Protein 2BNI (pdb70)

B-factor: mean 18.46, std 5.49, range [10.04, 41.3]

Organism: Saccharomyces cerevisiae (strain ATCC 204508 / S288c) (NCBI:txid559292)

Foldseek 3Di:
DVVVVVVVVVVVVVVVVVVVVVVVVVVVD/DVVVVVVVVVVVVVVVVVVVVVVVVVVVVVVPD/DVVVVVVVVVVVVVVVVVVVVVVVVVVVVVVPD/DVVVVVVVVVVVVVVVVVVVVVVVVVVVVVD

GO terms:
  GO:0005634 nucleus (C, IDA)
  GO:0001228 DNA-binding transcription activator activity, RNA polymerase II-specific (F, IDA)
  GO:0003682 chromatin binding (F, IDA)
  GO:0003700 DNA-binding transcription factor activity (F, IDA)
  GO:0045899 positive regulation of RNA polymerase II transcription preinitiation complex assembly (P, IDA)
  GO:0043565 sequence-specific DNA binding (F, IDA)
  GO:0045899 positive regulation of RNA polymerase II transcription preinitiation complex assembly (P, IGI)
  GO:1903833 positive regulation of cellular response to amino acid starvation (P, IGI)
  GO:0060261 positive regulation of transcription initiation by RNA polymerase II (P, IGI)
  GO:0001228 DNA-binding transcription activator activity, RNA polymerase II-specific (F, IMP)
  GO:0003700 DNA-binding transcription factor activity (F, IMP)
  GO:0045899 positive regulation of RNA polymerase II transcription preinitiation complex assembly (P, IMP)
  GO:0045944 positive regulation of transcription by RNA polymerase II (P, IMP)
  GO:0010688 negative regulation of ribosomal protein gene transcription by RNA polymerase II (P, IMP)
  GO:0043565 sequence-specific DNA binding (F, HDA)
  GO:1903833 positive regulation of cellular response to amino acid starvation (P, IMP)
  GO:1990139 protein localization to nuclear periphery (P, IMP)
  GO:0031669 cellular response to nutrient levels (P, IMP)
  GO:0060261 positive regulation of transcription initiation by RNA polymerase II (P, IMP)
  GO:0000122 negative regulation of transcription by RNA polymerase II (P, IMP)

Solvent-accessible surface area: 7578 Å² total

Radius of gyration: 15.51 Å; Cα contacts (8 Å, |Δi|>4): 79; chains: 4; bounding box: 25×23×53 Å

Sequence (126 aa):
MKQIEDKLEEILSKGHHICNELARIKKLLRMKQIEDKLEEILSKGHHICNELARIKKLLGERRMKQIEDKLEEILSKGHHICNELARIKKLLGERMKQIEEDKLEEILSSKGHHICNELARIKKLLGE

Structure (mmCIF, N/CA/C/O backbone):
data_2BNI
#
_entry.id   2BNI
#
_cell.length_a   25.814
_cell.length_b   25.814
_cell.length_c   148.595
_cell.angle_alpha   90.00
_cell.angle_beta   90.00
_cell.angle_gamma   120.00
#
_symmetry.space_group_name_H-M   'P 31'
#
loop_
_entity.id
_entity.type
_entity.pdbx_description
1 polymer 'GENERAL CONTROL PROTEIN GCN4'
2 water water
#
loop_
_atom_site.group_PDB
_atom_site.id
_atom_site.type_symbol
_atom_site.label_atom_id
_atom_site.label_alt_id
_atom_site.label_comp_id
_atom_site.label_asym_id
_atom_site.label_entity_id
_atom_site.label_seq_id
_atom_site.pdbx_PDB_ins_code
_atom_site.Cartn_x
_atom_site.Cartn_y
_atom_site.Cartn_z
_atom_site.occupancy
_atom_site.B_iso_or_equiv
_atom_site.auth_seq_id
_atom_site.auth_comp_id
_atom_site.auth_asym_id
_atom_site.auth_atom_id
_atom_site.pdbx_PDB_model_num
ATOM 1 C C . ARG A 1 2 ? 3.871 20.767 19.482 1.00 27.20 1 ARG A C 1
ATOM 2 O O . ARG A 1 2 ? 3.839 20.885 20.738 1.00 29.45 1 ARG A O 1
ATOM 3 N N . MET A 1 3 ? 2.827 21.008 18.668 1.00 25.76 2 MET A N 1
ATOM 4 C CA . MET A 1 3 ? 1.455 21.200 19.188 1.00 22.54 2 MET A CA 1
ATOM 5 C C . MET A 1 3 ? 0.938 19.976 19.927 1.00 21.52 2 MET A C 1
ATOM 6 O O . MET A 1 3 ? 0.237 20.147 20.926 1.00 20.55 2 MET A O 1
ATOM 11 N N . LYS A 1 4 ? 1.201 18.760 19.427 1.00 20.63 3 LYS A N 1
ATOM 12 C CA . LYS A 1 4 ? 0.620 17.565 20.088 1.00 20.47 3 LYS A CA 1
ATOM 13 C C . LYS A 1 4 ? 1.137 17.474 21.552 1.00 20.24 3 LYS A C 1
ATOM 14 O O . LYS A 1 4 ? 0.387 17.098 22.480 1.00 20.89 3 LYS A O 1
ATOM 20 N N . GLN A 1 5 ? 2.398 17.825 21.786 1.00 18.25 4 GLN A N 1
ATOM 21 C CA . GLN A 1 5 ? 2.945 17.786 23.167 1.00 18.14 4 GLN A CA 1
ATOM 22 C C . GLN A 1 5 ? 2.260 18.836 24.051 1.00 16.18 4 GLN A C 1
ATOM 23 O O . GLN A 1 5 ? 1.883 18.555 25.214 1.00 16.89 4 GLN A O 1
ATOM 29 N N . ILE A 1 6 ? 2.071 20.045 23.516 1.00 15.35 5 ILE A N 1
ATOM 30 C CA . ILE A 1 6 ? 1.318 21.021 24.253 1.00 15.60 5 ILE A CA 1
ATOM 31 C C . ILE A 1 6 ? -0.095 20.488 24.597 1.00 12.89 5 ILE A C 1
ATOM 32 O O . ILE A 1 6 ? -0.523 20.670 25.730 1.00 14.27 5 ILE A O 1
ATOM 37 N N . GLU A 1 7 ? -0.796 19.969 23.616 1.00 15.28 6 GLU A N 1
ATOM 38 C CA . GLU A 1 7 ? -2.174 19.535 23.834 1.00 14.50 6 GLU A CA 1
ATOM 39 C C . GLU A 1 7 ? -2.234 18.382 24.849 1.00 15.27 6 GLU A C 1
ATOM 40 O O . GLU A 1 7 ? -3.048 18.447 25.764 1.00 16.49 6 GLU A O 1
ATOM 46 N N . ASP A 1 8 ? -1.277 17.453 24.762 1.00 16.15 7 ASP A N 1
ATOM 47 C CA . ASP A 1 8 ? -1.239 16.320 25.681 1.00 15.47 7 ASP A CA 1
ATOM 48 C C . ASP A 1 8 ? -0.909 16.825 27.092 1.00 16.14 7 ASP A C 1
ATOM 49 O O . ASP A 1 8 ? -1.448 16.310 28.090 1.00 17.73 7 ASP A O 1
ATOM 54 N N . LYS A 1 9 ? -0.055 17.850 27.213 1.00 13.98 8 LYS A N 1
ATOM 55 C CA . LYS A 1 9 ? 0.245 18.380 28.543 1.00 14.17 8 LYS A CA 1
ATOM 56 C C . LYS A 1 9 ? -0.960 19.115 29.145 1.00 13.81 8 LYS A C 1
ATOM 57 O O . LYS A 1 9 ? -1.246 19.009 30.355 1.00 14.73 8 LYS A O 1
ATOM 63 N N . LEU A 1 10 ? -1.714 19.814 28.297 1.00 13.88 9 LEU A N 1
ATOM 64 C CA . LEU A 1 10 ? -2.902 20.531 28.808 1.00 12.87 9 LEU A CA 1
ATOM 65 C C . LEU A 1 10 ? -3.910 19.451 29.238 1.00 13.01 9 LEU A C 1
ATOM 66 O O . LEU A 1 10 ? -4.605 19.677 30.234 1.00 14.41 9 LEU A O 1
ATOM 71 N N . GLU A 1 11 ? -3.977 18.338 28.510 1.00 15.64 10 GLU A N 1
ATOM 72 C CA . GLU A 1 11 ? -4.997 17.347 28.949 1.00 16.57 10 GLU A CA 1
ATOM 73 C C . GLU A 1 11 ? -4.546 16.720 30.277 1.00 18.07 10 GLU A C 1
ATOM 74 O O . GLU A 1 11 ? -5.418 16.475 31.145 1.00 16.68 10 GLU A O 1
ATOM 80 N N . GLU A 1 12 ? -3.228 16.511 30.441 1.00 16.95 11 GLU A N 1
ATOM 81 C CA . GLU A 1 12 ? -2.685 16.030 31.745 1.00 16.34 11 GLU A CA 1
ATOM 82 C C . GLU A 1 12 ? -3.026 16.987 32.895 1.00 16.04 11 GLU A C 1
ATOM 83 O O . GLU A 1 12 ? -3.491 16.594 33.983 1.00 16.71 11 GLU A O 1
ATOM 89 N N . ILE A 1 13 ? -2.837 18.279 32.641 1.00 13.89 12 ILE A N 1
ATOM 90 C CA . ILE A 1 13 ? -3.122 19.254 33.655 1.00 13.78 12 ILE A CA 1
ATOM 91 C C . ILE A 1 13 ? -4.631 19.261 33.972 1.00 12.90 12 ILE A C 1
ATOM 92 O O . ILE A 1 13 ? -4.984 19.326 35.141 1.00 12.50 12 ILE A O 1
ATOM 97 N N . LEU A 1 14 ? -5.460 19.162 32.929 1.00 15.93 13 LEU A N 1
ATOM 98 C CA . LEU A 1 14 ? -6.946 19.010 33.073 1.00 17.61 13 LEU A CA 1
ATOM 99 C C . LEU A 1 14 ? -7.364 17.937 33.975 1.00 17.97 13 LEU A C 1
ATOM 100 O O . LEU A 1 14 ? -8.152 18.114 34.914 1.00 18.58 13 LEU A O 1
ATOM 105 N N . SER A 1 15 ? -6.784 16.825 33.701 1.00 18.23 14 SER A N 1
ATOM 106 C CA . SER A 1 15 ? -7.188 15.659 34.382 1.00 20.08 14 SER A CA 1
ATOM 107 C C . SER A 1 15 ? -6.685 15.721 35.848 1.00 18.65 14 SER A C 1
ATOM 108 O O . SER A 1 15 ? -7.444 15.406 36.769 1.00 18.48 14 SER A O 1
ATOM 111 N N . LYS A 1 16 ? -5.515 16.280 36.092 1.00 14.26 15 LYS A N 1
ATOM 112 C CA . LYS 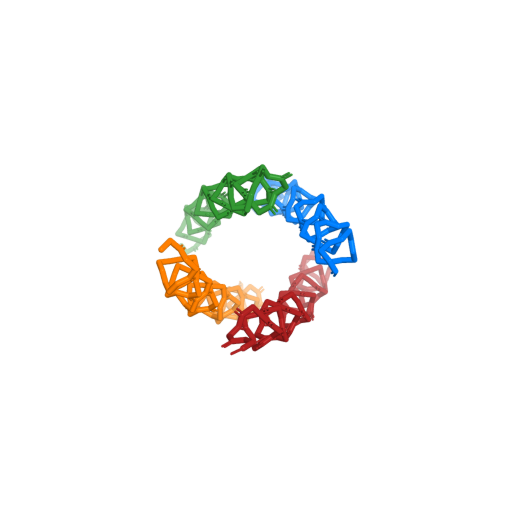A 1 16 ? -5.079 16.465 37.463 1.00 13.37 15 LYS A CA 1
ATOM 113 C C . LYS A 1 16 ? -5.919 17.542 38.194 1.00 13.98 15 LYS A C 1
ATOM 114 O O . LYS A 1 16 ? -6.250 17.400 39.396 1.00 13.92 15 LYS A O 1
ATOM 116 N N . GLY A 1 17 ? -6.330 18.565 37.464 1.00 13.56 16 GLY A N 1
ATOM 117 C CA . GLY A 1 17 ? -7.181 19.590 38.100 1.00 15.54 16 GLY A CA 1
ATOM 118 C C . GLY A 1 17 ? -8.489 18.992 38.540 1.00 15.42 16 GLY A C 1
ATOM 119 O O . GLY A 1 17 ? -8.981 19.278 39.638 1.00 15.77 16 GLY A O 1
ATOM 120 N N . HIS A 1 18 ? -9.068 18.110 37.741 1.00 14.77 17 HIS A N 1
ATOM 121 C CA . HIS A 1 18 ? -10.288 17.378 38.161 1.00 15.54 17 HIS A CA 1
ATOM 122 C C . HIS A 1 18 ? -10.075 16.568 39.430 1.00 14.54 17 HIS A C 1
ATOM 123 O O . HIS A 1 18 ? -10.946 16.561 40.318 1.00 15.34 17 HIS A O 1
ATOM 130 N N . HIS A 1 19 ? -8.910 15.913 39.519 1.00 14.51 18 HIS A N 1
ATOM 131 C CA . HIS A 1 19 ? -8.542 15.140 40.676 1.00 12.74 18 HIS A CA 1
ATOM 132 C C . HIS A 1 19 ? -8.428 16.050 41.880 1.00 12.30 18 HIS A C 1
ATOM 133 O O . HIS A 1 19 ? -8.922 15.753 42.971 1.00 13.18 18 HIS A O 1
ATOM 140 N N . ILE A 1 20 ? -7.732 17.181 41.711 1.00 12.23 19 ILE A N 1
ATOM 141 C CA . ILE A 1 20 ? -7.639 18.179 42.767 1.00 12.66 19 ILE A CA 1
ATOM 142 C C . ILE A 1 20 ? -9.018 18.688 43.240 1.00 10.11 19 ILE A C 1
ATOM 143 O O . ILE A 1 20 ? -9.216 18.764 44.438 1.00 12.11 19 ILE A O 1
ATOM 148 N N . CYS A 1 21 ? -9.947 18.875 42.320 1.00 13.97 20 CYS A N 1
ATOM 149 C CA . CYS A 1 21 ? -11.303 19.349 42.711 1.00 14.10 20 CYS A CA 1
ATOM 150 C C . CYS A 1 21 ? -11.992 18.232 43.551 1.00 12.63 20 CYS A C 1
ATOM 151 O O . CYS A 1 21 ? -12.483 18.523 44.679 1.00 16.23 20 CYS A O 1
ATOM 154 N N . ASN A 1 22 ? -11.821 16.977 43.149 1.00 15.20 21 ASN A N 1
ATOM 155 C CA . ASN A 1 22 ? -12.407 15.886 43.909 1.00 15.00 21 ASN A CA 1
ATOM 156 C C . ASN A 1 22 ? -11.804 15.834 45.332 1.00 15.39 21 ASN A C 1
ATOM 157 O O . ASN A 1 22 ? -12.491 15.585 46.341 1.00 15.79 21 ASN A O 1
ATOM 159 N N . GLU A 1 23 ? -10.489 16.040 45.403 1.00 12.64 22 GLU A N 1
ATOM 160 C CA . GLU A 1 23 ? -9.832 16.039 46.709 1.00 14.73 22 GLU A CA 1
ATOM 161 C C . GLU A 1 23 ? -10.310 17.177 47.628 1.00 12.39 22 GLU A C 1
ATOM 162 O O . GLU A 1 23 ? -10.493 16.956 48.817 1.00 13.70 22 GLU A O 1
ATOM 168 N N . LEU A 1 24 ? -10.524 18.354 47.051 1.00 13.02 23 LEU A N 1
ATOM 169 C CA . LEU A 1 24 ? -10.916 19.459 47.868 1.00 13.70 23 LEU A CA 1
ATOM 170 C C . LEU A 1 24 ? -12.369 19.212 48.314 1.00 14.36 23 LEU A C 1
ATOM 171 O O . LEU A 1 24 ? -12.720 19.593 49.439 1.00 14.36 23 LEU A O 1
ATOM 176 N N . ALA A 1 25 ? -13.166 18.589 47.437 1.00 13.87 24 ALA A N 1
ATOM 177 C CA . ALA A 1 25 ? -14.566 18.236 47.819 1.00 15.50 24 ALA A CA 1
ATOM 178 C C . ALA A 1 25 ? -14.573 17.294 48.990 1.00 16.12 24 ALA A C 1
ATOM 179 O O . ALA A 1 25 ? -15.362 17.460 49.939 1.00 16.06 24 ALA A O 1
ATOM 181 N N . ARG A 1 26 ? -13.685 16.297 48.934 1.00 16.30 25 ARG A N 1
ATOM 182 C CA . ARG A 1 26 ? -13.580 15.337 50.005 1.00 16.14 25 ARG A CA 1
ATOM 183 C C . ARG A 1 26 ? -13.178 16.062 51.315 1.00 15.44 25 ARG A C 1
ATOM 184 O O . ARG A 1 26 ? -13.696 15.807 52.387 1.00 16.61 25 ARG A O 1
ATOM 189 N N . ILE A 1 27 ? -12.176 16.962 51.254 1.00 16.10 26 ILE A N 1
ATOM 190 C CA . ILE A 1 27 ? -11.696 17.652 52.442 1.00 15.13 26 ILE A CA 1
ATOM 191 C C . ILE A 1 27 ? -12.815 18.534 53.064 1.00 15.19 26 ILE A C 1
ATOM 192 O O . ILE A 1 27 ? -13.008 18.551 54.274 1.00 15.41 26 ILE A O 1
ATOM 197 N N . LYS A 1 28 ? -13.539 19.209 52.204 1.00 13.79 27 LYS A N 1
ATOM 198 C CA . LYS A 1 28 ? -14.644 20.066 52.643 1.00 14.92 27 LYS A CA 1
ATOM 199 C C . LYS A 1 28 ? -15.657 19.206 53.447 1.00 15.75 27 LYS A C 1
ATOM 200 O O . LYS A 1 28 ? -16.064 19.605 54.536 1.00 15.32 27 LYS A O 1
ATOM 206 N N . LYS A 1 29 ? -16.062 18.086 52.874 1.00 17.48 28 LYS A N 1
ATOM 207 C CA . LYS A 1 29 ? -16.937 17.169 53.631 1.00 21.10 28 LYS A CA 1
ATOM 208 C C . LYS A 1 29 ? -16.363 16.681 54.987 1.00 21.75 28 LYS A C 1
ATOM 209 O O . LYS A 1 29 ? -17.068 16.717 56.002 1.00 22.95 28 LYS A O 1
ATOM 213 N N . LEU A 1 30 ? -15.085 16.303 55.066 1.00 21.62 29 LEU A N 1
ATOM 214 C CA . LEU A 1 30 ? -14.475 15.941 56.366 1.00 23.29 29 LEU A CA 1
ATOM 215 C C . LEU A 1 30 ? -14.490 17.064 57.389 1.00 23.63 29 LEU A C 1
ATOM 216 O O . LEU A 1 30 ? -14.728 16.834 58.586 1.00 25.21 29 LEU A O 1
ATOM 221 N N . LEU A 1 31 ? -14.241 18.297 56.961 1.00 22.07 30 LEU A N 1
ATOM 222 C CA . LEU A 1 31 ? -14.219 19.390 57.923 1.00 21.59 30 LEU A CA 1
ATOM 223 C C . LEU A 1 31 ? -15.624 19.680 58.481 1.00 21.72 30 LEU A C 1
ATOM 224 O O . LEU A 1 31 ? -15.696 20.250 59.567 1.00 22.14 30 LEU A O 1
ATOM 241 N N . ARG B 1 2 ? -4.991 35.651 17.640 1.00 15.59 1 ARG B N 1
ATOM 242 C CA . ARG B 1 2 ? -5.582 34.442 18.228 1.00 16.67 1 ARG B CA 1
ATOM 243 C C . ARG B 1 2 ? -4.589 33.808 19.205 1.00 17.84 1 ARG B C 1
ATOM 244 O O . ARG B 1 2 ? -4.986 33.358 20.300 1.00 17.10 1 ARG B O 1
ATOM 252 N N . MET B 1 3 ? -3.297 33.768 18.851 1.00 15.20 2 MET B N 1
ATOM 253 C CA . MET B 1 3 ? -2.255 33.183 19.715 1.00 17.64 2 MET B CA 1
ATOM 254 C C . MET B 1 3 ? -1.950 34.111 20.844 1.00 17.44 2 MET B C 1
ATOM 255 O O . MET B 1 3 ? -1.880 33.677 22.003 1.00 17.23 2 MET B O 1
ATOM 260 N N . LYS B 1 4 ? -1.848 35.425 20.570 1.00 16.49 3 LYS B N 1
ATOM 261 C CA . LYS B 1 4 ? -1.667 36.416 21.626 1.00 18.13 3 LYS B CA 1
ATOM 262 C C . LYS B 1 4 ? -2.854 36.333 22.641 1.00 15.09 3 LYS B C 1
ATOM 263 O O . LYS B 1 4 ? -2.634 36.379 23.873 1.00 16.51 3 LYS B O 1
ATOM 266 N N . GLN B 1 5 ? -4.061 36.141 22.155 1.00 15.50 4 GLN B N 1
ATOM 267 C CA . GLN B 1 5 ? -5.213 36.011 23.087 1.00 15.15 4 GLN B CA 1
ATOM 268 C C . GLN B 1 5 ? -5.062 34.802 24.001 1.00 13.69 4 GLN B C 1
ATOM 269 O O . GLN B 1 5 ? -5.269 34.906 25.225 1.00 14.91 4 GLN B O 1
ATOM 275 N N . ILE B 1 6 ? -4.619 33.666 23.444 1.00 14.31 5 ILE B N 1
ATOM 276 C CA . ILE B 1 6 ? -4.450 32.460 24.237 1.00 14.20 5 ILE B CA 1
ATOM 277 C C . ILE B 1 6 ? -3.278 32.665 25.239 1.00 14.07 5 ILE B C 1
ATOM 278 O O . ILE B 1 6 ? -3.396 32.310 26.427 1.00 12.59 5 ILE B O 1
ATOM 283 N N . GLU B 1 7 ? -2.180 33.285 24.809 1.00 13.77 6 GLU B N 1
ATOM 284 C CA . GLU B 1 7 ? -1.017 33.493 25.716 1.00 14.20 6 GLU B CA 1
ATOM 285 C C . GLU B 1 7 ? -1.541 34.373 26.889 1.00 13.93 6 GLU B C 1
ATOM 286 O O . GLU B 1 7 ? -1.203 34.140 28.085 1.00 14.70 6 GLU B O 1
ATOM 292 N N . ASP B 1 8 ? -2.351 35.389 26.589 1.00 14.51 7 ASP B N 1
ATOM 293 C CA . ASP B 1 8 ? -2.746 36.320 27.657 1.00 16.45 7 ASP B CA 1
ATOM 294 C C . ASP B 1 8 ? -3.647 35.604 28.620 1.00 16.78 7 ASP B C 1
ATOM 295 O O . ASP B 1 8 ? -3.533 35.863 29.859 1.00 16.80 7 ASP B O 1
ATOM 300 N N . LYS B 1 9 ? -4.541 34.732 28.104 1.00 13.83 8 LYS B N 1
ATOM 301 C CA . LYS B 1 9 ? -5.446 33.936 28.958 1.00 14.30 8 LYS B CA 1
ATOM 302 C C . LYS B 1 9 ? -4.634 32.986 29.859 1.00 13.84 8 LYS B C 1
ATOM 303 O O . LYS B 1 9 ? -4.960 32.792 31.053 1.00 15.06 8 LYS B O 1
ATOM 309 N N . LEU B 1 10 ? -3.607 32.344 29.323 1.00 13.52 9 LEU B N 1
ATOM 310 C CA . LEU B 1 10 ? -2.731 31.483 30.128 1.00 12.56 9 LEU B CA 1
ATOM 311 C C . LEU B 1 10 ? -2.029 32.250 31.248 1.00 14.79 9 LEU B C 1
ATOM 312 O O . LEU B 1 10 ? -1.927 31.764 32.383 1.00 14.69 9 LEU B O 1
ATOM 317 N N . GLU B 1 11 ? -1.645 33.494 30.988 1.00 15.21 10 GLU B N 1
ATOM 318 C CA . GLU B 1 11 ? -1.048 34.313 32.058 1.00 16.85 10 GLU B CA 1
ATOM 319 C C . GLU B 1 11 ? -2.110 34.642 33.118 1.00 16.89 10 GLU B C 1
ATOM 320 O O . GLU B 1 11 ? -1.818 34.582 34.324 1.00 16.38 10 GLU B O 1
ATOM 326 N N . GLU B 1 12 ? -3.343 34.920 32.720 1.00 15.90 11 GLU B N 1
ATOM 327 C CA . GLU B 1 12 ? -4.433 35.123 33.680 1.00 15.98 11 GLU B CA 1
ATOM 328 C C . GLU B 1 12 ? -4.607 33.863 34.532 1.00 15.92 11 GLU B C 1
ATOM 329 O O . GLU B 1 12 ? -4.697 33.925 35.773 1.00 14.67 11 GLU B O 1
ATOM 335 N N . ILE B 1 13 ? -4.629 32.705 33.898 1.00 13.18 12 ILE B N 1
ATOM 336 C CA . ILE B 1 13 ? -4.870 31.442 34.608 1.00 13.57 12 ILE B CA 1
ATOM 337 C C . ILE B 1 13 ? -3.726 31.178 35.537 1.00 13.39 12 ILE B C 1
ATOM 338 O O . ILE B 1 13 ? -3.975 30.723 36.660 1.00 13.52 12 ILE B O 1
ATOM 343 N N . LEU B 1 14 ? -2.490 31.408 35.101 1.00 14.41 13 LEU B N 1
ATOM 344 C CA . LEU B 1 14 ? -1.315 31.354 35.961 1.00 17.77 13 LEU B CA 1
ATOM 345 C C . LEU B 1 14 ? -1.434 32.089 37.214 1.00 15.45 13 LEU B C 1
ATOM 346 O O . LEU B 1 14 ? -1.116 31.548 38.279 1.00 17.34 13 LEU 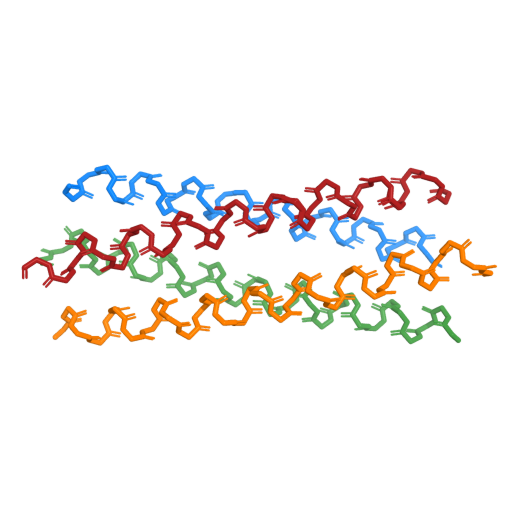B O 1
ATOM 351 N N . SER B 1 15 ? -1.773 33.354 37.086 1.00 16.57 14 SER B N 1
ATOM 352 C CA . SER B 1 15 ? -1.952 34.257 38.199 1.00 17.68 14 SER B CA 1
ATOM 353 C C . SER B 1 15 ? -2.997 33.704 39.149 1.00 17.51 14 SER B C 1
ATOM 354 O O . SER B 1 15 ? -2.734 33.609 40.358 1.00 18.62 14 SER B O 1
ATOM 357 N N . LYS B 1 16 ? -4.170 33.335 38.645 1.00 15.54 15 LYS B N 1
ATOM 358 C CA . LYS B 1 16 ? -5.276 32.805 39.439 1.00 15.75 15 LYS B CA 1
ATOM 359 C C . LYS B 1 16 ? -4.843 31.514 40.128 1.00 14.42 15 LYS B C 1
ATOM 360 O O . LYS B 1 16 ? -5.091 31.339 41.379 1.00 15.11 15 LYS B O 1
ATOM 363 N N . GLY B 1 17 ? -4.111 30.615 39.444 1.00 13.88 16 GLY B N 1
ATOM 364 C CA . GLY B 1 17 ? -3.625 29.372 40.075 1.00 14.46 16 GLY B CA 1
ATOM 365 C C . GLY B 1 17 ? -2.634 29.706 41.180 1.00 13.79 16 GLY B C 1
ATOM 366 O O . GLY B 1 17 ? -2.740 29.133 42.260 1.00 13.42 16 GLY B O 1
ATOM 367 N N . HIS B 1 18 ? -1.729 30.684 40.973 1.00 13.71 17 HIS B N 1
ATOM 368 C CA . HIS B 1 18 ? -0.864 31.081 42.085 1.00 15.28 17 HIS B CA 1
ATOM 369 C C . HIS B 1 18 ? -1.666 31.617 43.286 1.00 14.38 17 HIS B C 1
ATOM 370 O O . HIS B 1 18 ? -1.383 31.259 44.461 1.00 14.99 17 HIS B O 1
ATOM 377 N N . HIS B 1 19 ? -2.725 32.388 43.017 1.00 15.15 18 HIS B N 1
ATOM 378 C CA . HIS B 1 19 ? -3.564 32.970 44.095 1.00 16.49 18 HIS B CA 1
ATOM 379 C C . HIS B 1 19 ? -4.249 31.801 44.833 1.00 14.00 18 HIS B C 1
ATOM 380 O O . HIS B 1 19 ? -4.287 31.785 46.093 1.00 14.60 18 HIS B O 1
ATOM 387 N N . ILE B 1 20 ? -4.785 30.833 44.088 1.00 13.60 19 ILE B N 1
ATOM 388 C CA . ILE B 1 20 ? -5.424 29.646 44.681 1.00 14.73 19 ILE B CA 1
ATOM 389 C C . ILE B 1 20 ? -4.470 28.882 45.567 1.00 14.63 19 ILE B C 1
ATOM 390 O O . ILE B 1 20 ? -4.840 28.498 46.709 1.00 12.98 19 ILE B O 1
ATOM 395 N N . CYS B 1 21 ? -3.260 28.660 45.099 1.00 13.43 20 CYS B N 1
ATOM 396 C CA . CYS B 1 21 ? -2.310 27.988 45.954 1.00 12.64 20 CYS B CA 1
ATOM 397 C C . CYS B 1 21 ? -2.029 28.747 47.216 1.00 13.69 20 CYS B C 1
ATOM 398 O O . CYS B 1 21 ? -1.924 28.110 48.289 1.00 14.65 20 CYS B O 1
ATOM 401 N N . ASN B 1 22 ? -1.914 30.091 47.100 1.00 11.82 21 ASN B N 1
ATOM 402 C CA . ASN B 1 22 ? -1.691 30.884 48.305 1.00 14.05 21 ASN B CA 1
ATOM 403 C C . ASN B 1 22 ? -2.834 30.737 49.311 1.00 12.58 21 ASN B C 1
ATOM 404 O O . ASN B 1 22 ? -2.618 30.617 50.537 1.00 12.68 21 ASN B O 1
ATOM 409 N N . GLU B 1 23 ? -4.061 30.710 48.799 1.00 12.16 22 GLU B N 1
ATOM 410 C CA . GLU B 1 23 ? -5.270 30.523 49.641 1.00 14.65 22 GLU B CA 1
ATOM 411 C C . GLU B 1 23 ? -5.297 29.152 50.360 1.00 12.62 22 GLU B C 1
ATOM 412 O O . GLU B 1 23 ? -5.583 29.027 51.571 1.00 12.76 22 GLU B O 1
ATOM 418 N N . LEU B 1 24 ? -4.951 28.113 49.610 1.00 11.18 23 LEU B N 1
ATOM 419 C CA . LEU B 1 24 ? -4.845 26.752 50.198 1.00 12.13 23 LEU B CA 1
ATOM 420 C C . LEU B 1 24 ? -3.747 26.675 51.258 1.00 12.87 23 LEU B C 1
ATOM 421 O O . LEU B 1 24 ? -3.933 26.008 52.268 1.00 12.30 23 LEU B O 1
ATOM 426 N N . ALA B 1 25 ? -2.611 27.357 51.047 1.00 12.50 24 ALA B N 1
ATOM 427 C CA . ALA B 1 25 ? -1.539 27.342 52.012 1.00 12.52 24 ALA B CA 1
ATOM 428 C C . ALA B 1 25 ? -2.044 28.070 53.276 1.00 11.24 24 ALA B C 1
ATOM 429 O O . ALA B 1 25 ? -1.780 27.672 54.446 1.00 13.39 24 ALA B O 1
ATOM 431 N N . ARG B 1 26 ? -2.795 29.152 53.089 1.00 12.96 25 ARG B N 1
ATOM 432 C CA . ARG B 1 26 ? -3.394 29.845 54.238 1.00 13.85 25 ARG B CA 1
ATOM 433 C C . ARG B 1 26 ? -4.304 28.927 55.021 1.00 12.25 25 ARG B C 1
ATOM 434 O O . ARG B 1 26 ? -4.224 28.860 56.271 1.00 13.56 25 ARG B O 1
ATOM 438 N N . ILE B 1 27 ? -5.227 28.234 54.320 1.00 13.02 26 ILE B N 1
ATOM 439 C CA . ILE B 1 27 ? -6.114 27.250 54.929 1.00 12.82 26 ILE B CA 1
ATOM 440 C C . ILE B 1 27 ? -5.397 26.148 55.672 1.00 13.01 26 ILE B C 1
ATOM 441 O O . ILE B 1 27 ? -5.745 25.831 56.805 1.00 13.55 26 ILE B O 1
ATOM 446 N N . LYS B 1 28 ? -4.326 25.659 55.076 1.00 12.26 27 LYS B N 1
ATOM 447 C CA . LYS B 1 28 ? -3.538 24.604 55.692 1.00 12.71 27 LYS B CA 1
ATOM 448 C C . LYS B 1 28 ? -2.958 25.121 57.022 1.00 12.73 2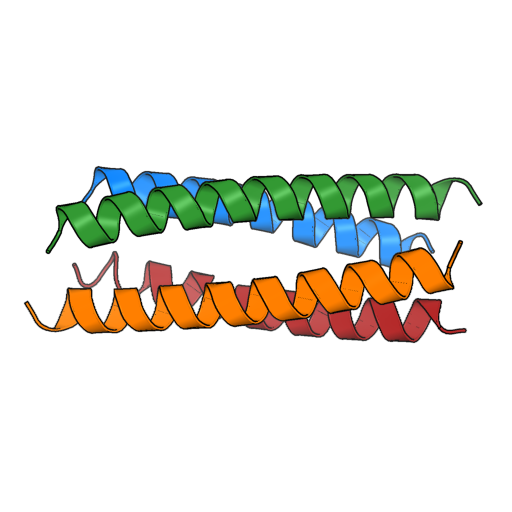7 LYS B C 1
ATOM 449 O O . LYS B 1 28 ? -2.983 24.388 58.024 1.00 13.21 27 LYS B O 1
ATOM 455 N N . LYS B 1 29 ? -2.480 26.356 57.011 1.00 12.67 28 LYS B N 1
ATOM 456 C CA . LYS B 1 29 ? -1.949 26.945 58.257 1.00 14.39 28 LYS B CA 1
ATOM 457 C C . LYS B 1 29 ? -3.004 27.018 59.345 1.00 12.56 28 LYS B C 1
ATOM 458 O O . LYS B 1 29 ? -2.788 26.575 60.512 1.00 13.35 28 LYS B O 1
ATOM 464 N N . LEU B 1 30 ? -4.139 27.625 59.006 1.00 13.31 29 LEU B N 1
ATOM 465 C CA . LEU B 1 30 ? -5.244 27.792 59.956 1.00 14.36 29 LEU B CA 1
ATOM 466 C C . LEU B 1 30 ? -5.683 26.434 60.562 1.00 13.49 29 LEU B C 1
ATOM 467 O O . LEU B 1 30 ? -5.871 26.306 61.769 1.00 14.54 29 LEU B O 1
ATOM 472 N N . LEU B 1 31 ? -5.799 25.395 59.718 1.00 13.01 30 LEU B N 1
ATOM 473 C CA . LEU B 1 31 ? -6.338 24.126 60.175 1.00 12.90 30 LEU B CA 1
ATOM 474 C C . LEU B 1 31 ? -5.347 23.425 61.105 1.00 13.25 30 LEU B C 1
ATOM 475 O O . LEU B 1 31 ? -5.765 22.556 61.910 1.00 15.56 30 LEU B O 1
ATOM 480 N N . GLY B 1 32 ? -4.045 23.812 61.036 1.00 12.47 31 GLY B N 1
ATOM 481 C CA . GLY B 1 32 ? -3.095 23.205 61.962 1.00 13.89 31 GLY B CA 1
ATOM 482 C C . GLY B 1 32 ? -2.987 23.898 63.308 1.00 14.48 31 GLY B C 1
ATOM 483 O O . GLY B 1 32 ? -2.295 23.325 64.181 1.00 15.75 31 GLY B O 1
ATOM 484 N N . GLU B 1 33 ? -3.602 25.079 63.479 1.00 14.54 32 GLU B N 1
ATOM 485 C CA . GLU B 1 33 ? -3.477 25.892 64.715 1.00 16.14 32 GLU B CA 1
ATOM 486 C C . GLU B 1 33 ? -4.519 25.447 65.732 1.00 17.41 32 GLU B C 1
ATOM 487 O O . GLU B 1 33 ? -4.221 25.328 66.943 1.00 16.37 32 GLU B O 1
ATOM 493 N N . ARG B 1 34 ? -5.755 25.263 65.302 1.00 15.67 33 ARG B N 1
ATOM 494 C CA . ARG B 1 34 ? -6.880 24.970 66.208 1.00 16.95 33 ARG B CA 1
ATOM 495 C C . ARG B 1 34 ? -8.110 24.522 65.417 1.00 19.30 33 ARG B C 1
ATOM 496 O O . ARG B 1 34 ? -8.089 24.663 64.182 1.00 18.33 33 ARG B O 1
ATOM 517 N N . ARG C 1 2 ? -15.495 29.646 62.284 1.00 16.67 1 ARG C N 1
ATOM 518 C CA . ARG C 1 2 ? -14.189 29.515 61.665 1.00 17.91 1 ARG C CA 1
ATOM 519 C C . ARG C 1 2 ? -14.102 28.328 60.691 1.00 17.51 1 ARG C C 1
ATOM 520 O O . ARG C 1 2 ? -13.453 28.429 59.623 1.00 16.45 1 ARG C O 1
ATOM 528 N N . MET C 1 3 ? -14.709 27.184 61.040 1.00 15.48 2 MET C N 1
ATOM 529 C CA . MET C 1 3 ? -14.694 26.011 60.180 1.00 17.26 2 MET C CA 1
ATOM 530 C C . MET C 1 3 ? -15.647 26.204 59.041 1.00 17.45 2 MET C C 1
ATOM 531 O O . MET C 1 3 ? -15.331 25.844 57.901 1.00 17.14 2 MET C O 1
ATOM 536 N N . LYS C 1 4 ? -16.821 26.815 59.287 1.00 16.86 3 LYS C N 1
ATOM 537 C CA . LYS C 1 4 ? -17.783 27.089 58.224 1.00 17.25 3 LYS C CA 1
ATOM 538 C C . LYS C 1 4 ? -17.144 28.078 57.226 1.00 16.41 3 LYS C C 1
ATOM 539 O O . LYS C 1 4 ? -17.296 27.950 56.011 1.00 17.15 3 LYS C O 1
ATOM 542 N N . GLN C 1 5 ? -16.397 29.037 57.724 1.00 16.32 4 GLN C N 1
ATOM 543 C CA . GLN C 1 5 ? -15.694 29.976 56.787 1.00 16.76 4 GLN C CA 1
ATOM 544 C C . GLN C 1 5 ? -14.708 29.217 55.858 1.00 15.97 4 GLN C C 1
ATOM 545 O O . GLN C 1 5 ? -14.583 29.488 54.646 1.00 16.26 4 GLN C O 1
ATOM 551 N N . ILE C 1 6 ? -13.985 28.258 56.420 1.00 15.51 5 ILE C N 1
ATOM 552 C CA . ILE C 1 6 ? -12.992 27.529 55.628 1.00 14.20 5 ILE C CA 1
ATOM 553 C C . ILE C 1 6 ? -13.739 26.617 54.620 1.00 15.01 5 ILE C C 1
ATOM 554 O O . ILE C 1 6 ? -13.328 26.504 53.437 1.00 12.43 5 ILE C O 1
ATOM 559 N N . GLU C 1 7 ? -14.830 25.969 55.050 1.00 14.01 6 GLU C N 1
ATOM 560 C CA . GLU C 1 7 ? -15.610 25.053 54.155 1.00 13.85 6 GLU C CA 1
ATOM 561 C C . GLU C 1 7 ? -16.143 25.899 52.992 1.00 13.91 6 GLU C C 1
ATOM 562 O O . GLU C 1 7 ? -16.089 25.430 51.809 1.00 14.75 6 GLU C O 1
ATOM 568 N N . ASP C 1 8 ? -16.686 27.087 53.267 1.00 14.33 7 ASP C N 1
ATOM 569 C CA . ASP C 1 8 ? -17.202 27.934 52.215 1.00 16.26 7 ASP C CA 1
ATOM 570 C C . ASP C 1 8 ? -16.057 28.394 51.323 1.00 13.88 7 ASP C C 1
ATOM 571 O O . ASP C 1 8 ? -16.281 28.506 50.074 1.00 16.55 7 ASP C O 1
ATOM 576 N N . LYS C 1 9 ? -14.849 28.656 51.853 1.00 14.34 8 LYS C N 1
ATOM 577 C CA . LYS C 1 9 ? -13.735 29.072 50.983 1.00 14.12 8 LYS C CA 1
ATOM 578 C C . LYS C 1 9 ? -13.315 27.892 50.091 1.00 13.15 8 LYS C C 1
ATOM 579 O O . LYS C 1 9 ? -13.088 28.057 48.869 1.00 13.83 8 LYS C O 1
ATOM 585 N N . LEU C 1 10 ? -13.336 26.676 50.613 1.00 14.42 9 LEU C N 1
ATOM 586 C CA . LEU C 1 10 ? -13.042 25.530 49.775 1.00 13.41 9 LEU C CA 1
ATOM 587 C C . LEU C 1 10 ? -14.018 25.381 48.624 1.00 14.97 9 LEU C C 1
ATOM 588 O O . LEU C 1 10 ? -13.630 25.007 47.492 1.00 13.77 9 LEU C O 1
ATOM 593 N N . GLU C 1 11 ? -15.281 25.705 48.897 1.00 16.02 10 GLU C N 1
ATOM 594 C CA . GLU C 1 11 ? -16.318 25.534 47.861 1.00 17.85 10 GLU C CA 1
ATOM 595 C C . GLU C 1 11 ? -16.043 26.535 46.768 1.00 16.82 10 GLU C C 1
ATOM 596 O O . GLU C 1 11 ? -16.135 26.219 45.582 1.00 17.74 10 GLU C O 1
ATOM 602 N N . GLU C 1 12 ? -15.663 27.726 47.143 1.00 13.37 11 GLU C N 1
ATOM 603 C CA . GLU C 1 12 ? -15.304 28.778 46.201 1.00 16.05 11 GLU C CA 1
ATOM 604 C C . GLU C 1 12 ? -14.104 28.331 45.339 1.00 15.42 11 GLU C C 1
ATOM 605 O O . GLU C 1 12 ? -14.095 28.517 44.099 1.00 15.33 11 GLU C O 1
ATOM 611 N N . ILE C 1 13 ? -13.051 27.823 45.958 1.00 13.58 12 ILE C N 1
ATOM 612 C CA . ILE C 1 13 ? -11.852 27.423 45.263 1.00 12.79 12 ILE C CA 1
ATOM 613 C C . ILE C 1 13 ? -12.137 26.275 44.340 1.00 12.72 12 ILE C C 1
ATOM 614 O O . ILE C 1 13 ? -11.681 26.320 43.204 1.00 12.70 12 ILE C O 1
ATOM 619 N N . LEU C 1 14 ? -12.841 25.232 44.776 1.00 14.83 13 LEU C N 1
ATOM 620 C CA . LEU C 1 14 ? -13.074 24.152 43.826 1.00 16.33 13 LEU C CA 1
ATOM 621 C C . LEU C 1 14 ? -14.066 24.630 42.660 1.00 15.44 13 LEU C C 1
ATOM 622 O O . LEU C 1 14 ? -13.890 24.191 41.534 1.00 16.96 13 LEU C O 1
ATOM 627 N N . SER C 1 15 ? -14.988 25.569 42.861 1.00 15.49 14 SER C N 1
ATOM 628 C CA . SER C 1 15 ? -15.714 26.228 41.766 1.00 18.03 14 SER C CA 1
ATOM 629 C C . SER C 1 15 ? -14.759 26.923 40.770 1.00 18.06 14 SER C C 1
ATOM 630 O O . SER C 1 15 ? -14.831 26.692 39.521 1.00 18.38 14 SER C O 1
ATOM 633 N N . LYS C 1 16 ? -13.848 27.751 41.267 1.00 15.61 15 LYS C N 1
ATOM 634 C CA . LYS C 1 16 ? -12.876 28.467 40.430 1.00 14.83 15 LYS C CA 1
ATOM 635 C C . LYS C 1 16 ? -12.018 27.418 39.728 1.00 14.77 15 LYS C C 1
ATOM 636 O O . LYS C 1 16 ? -11.690 27.540 38.513 1.00 15.89 15 LYS C O 1
ATOM 639 N N . GLY C 1 17 ? -11.666 26.340 40.431 1.00 12.87 16 GLY C N 1
ATOM 640 C CA . GLY C 1 17 ? -10.831 25.267 39.845 1.00 13.17 16 GLY C CA 1
ATOM 641 C C . GLY C 1 17 ? -11.528 24.571 38.689 1.00 12.76 16 GLY C C 1
ATOM 642 O O . GLY C 1 17 ? -10.932 24.331 37.624 1.00 12.16 16 GLY C O 1
ATOM 643 N N . HIS C 1 18 ? -12.823 24.263 38.873 1.00 12.39 17 HIS C N 1
ATOM 644 C CA . HIS C 1 18 ? -13.594 23.741 37.757 1.00 13.94 17 HIS C CA 1
ATOM 645 C C . HIS C 1 18 ? -13.664 24.711 36.564 1.00 13.59 17 HIS C C 1
ATOM 646 O O . HIS C 1 18 ? -13.478 24.284 35.379 1.00 15.15 17 HIS C O 1
ATOM 653 N N . HIS C 1 19 ? -13.859 26.003 36.827 1.00 14.44 18 HIS C N 1
ATOM 654 C CA . HIS C 1 19 ? -13.833 27.012 35.764 1.00 16.27 18 HIS C CA 1
ATOM 655 C C . HIS C 1 19 ? -12.496 27.032 35.019 1.00 14.88 18 HIS C C 1
ATOM 656 O O . HIS C 1 19 ? -12.461 27.004 33.769 1.00 14.21 18 HIS C O 1
ATOM 663 N N .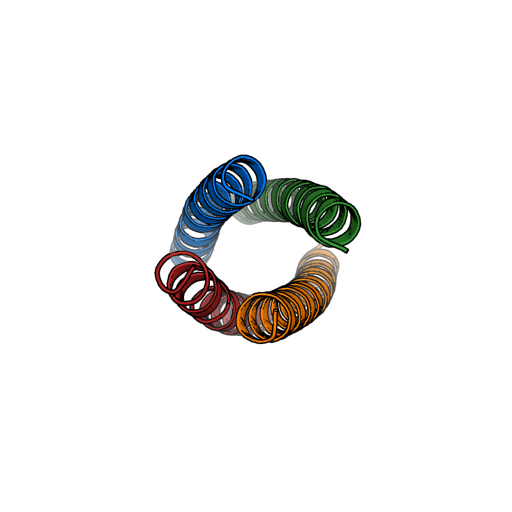 ILE C 1 20 ? -11.386 27.076 35.749 1.00 15.36 19 ILE C N 1
ATOM 664 C CA . ILE C 1 20 ? -10.033 27.003 35.159 1.00 14.70 19 ILE C CA 1
ATOM 665 C C . ILE C 1 20 ? -9.877 25.775 34.296 1.00 13.98 19 ILE C C 1
ATOM 666 O O . ILE C 1 20 ? -9.362 25.851 33.162 1.00 13.21 19 ILE C O 1
ATOM 671 N N . CYS C 1 21 ? -10.328 24.628 34.780 1.00 13.36 20 CYS C N 1
ATOM 672 C CA . CYS C 1 21 ? -10.174 23.450 33.962 1.00 14.01 20 CYS C CA 1
ATOM 673 C C . CYS C 1 21 ? -10.989 23.593 32.656 1.00 14.00 20 CYS C C 1
ATOM 674 O O . CYS C 1 21 ? -10.492 23.277 31.555 1.00 14.10 20 CYS C O 1
ATOM 677 N N . ASN C 1 22 ? -12.214 24.127 32.762 1.00 13.51 21 ASN C N 1
ATOM 678 C CA . ASN C 1 22 ? -13.004 24.362 31.561 1.00 15.27 21 ASN C CA 1
ATOM 679 C C . ASN C 1 22 ? -12.306 25.316 30.569 1.00 13.46 21 ASN C C 1
ATOM 680 O O . ASN C 1 22 ? -12.324 25.075 29.341 1.00 14.09 21 ASN C O 1
ATOM 685 N N . GLU C 1 23 ? -11.643 26.339 31.085 1.00 13.05 22 GLU C N 1
ATOM 686 C CA . GLU C 1 23 ? -10.933 27.292 30.258 1.00 13.55 22 GLU C CA 1
ATOM 687 C C . GLU C 1 23 ? -9.720 26.602 29.559 1.00 11.68 22 GLU C C 1
ATOM 688 O O . GLU C 1 23 ? -9.511 26.775 28.355 1.00 13.11 22 GLU C O 1
ATOM 693 N N . LEU C 1 24 ? -8.962 25.804 30.307 1.00 11.85 23 LEU C N 1
ATOM 694 C CA . LEU C 1 24 ? -7.873 25.025 29.696 1.00 11.51 23 LEU C CA 1
ATOM 695 C C . LEU C 1 24 ? -8.343 24.034 28.626 1.00 12.74 23 LEU C C 1
ATOM 696 O O . LEU C 1 24 ? -7.660 23.858 27.637 1.00 11.43 23 LEU C O 1
ATOM 701 N N . ALA C 1 25 ? -9.497 23.369 28.833 1.00 12.51 24 ALA C N 1
ATOM 702 C CA . ALA C 1 25 ? -10.017 22.469 27.846 1.00 12.81 24 ALA C CA 1
ATOM 703 C C . ALA C 1 25 ? -10.390 23.264 26.601 1.00 11.97 24 ALA C C 1
ATOM 704 O O . ALA C 1 25 ? -10.151 22.801 25.455 1.00 13.76 24 ALA C O 1
ATOM 706 N N . ARG C 1 26 ? -10.910 24.491 26.790 1.00 12.51 25 ARG C N 1
ATOM 707 C CA . ARG C 1 26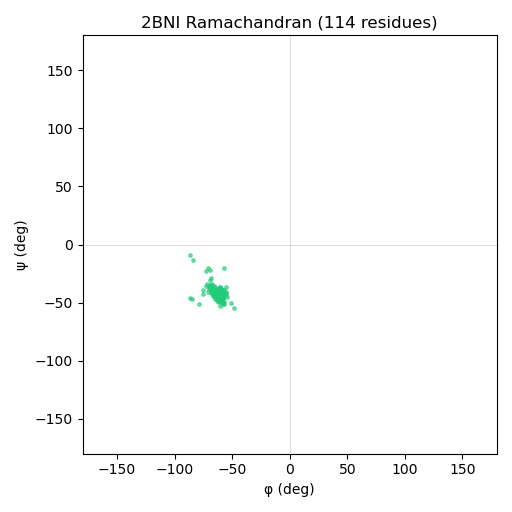 ? -11.257 25.321 25.646 1.00 13.64 25 ARG C CA 1
ATOM 708 C C . ARG C 1 26 ? -10.011 25.681 24.847 1.00 13.48 25 ARG C C 1
ATOM 709 O O . ARG C 1 26 ? -9.987 25.588 23.583 1.00 13.86 25 ARG C O 1
ATOM 717 N N . ILE C 1 27 ? -8.972 26.110 25.560 1.00 13.47 26 ILE C N 1
ATOM 718 C CA . ILE C 1 27 ? -7.675 26.401 24.958 1.00 13.54 26 ILE C CA 1
ATOM 719 C C . ILE C 1 27 ? -7.029 25.225 24.233 1.00 11.56 26 ILE C C 1
ATOM 720 O O . ILE C 1 27 ? -6.572 25.345 23.103 1.00 13.45 26 ILE C O 1
ATOM 725 N N . LYS C 1 28 ? -7.127 24.040 24.805 1.00 11.40 27 LYS C N 1
ATOM 726 C CA . LYS C 1 28 ? -6.641 22.821 24.156 1.00 12.06 27 LYS C CA 1
ATOM 727 C C . LYS C 1 28 ? -7.377 22.584 22.806 1.00 11.49 27 LYS C C 1
ATOM 728 O O . LYS C 1 28 ? -6.744 22.205 21.809 1.00 12.23 27 LYS C O 1
ATOM 734 N N . LYS C 1 29 ? -8.683 22.792 22.826 1.00 12.51 28 LYS C N 1
ATOM 735 C CA . LYS C 1 29 ? -9.491 22.613 21.599 1.00 14.20 28 LYS C CA 1
ATOM 736 C C . LYS C 1 29 ? -9.040 23.596 20.545 1.00 12.92 28 LYS C C 1
ATOM 737 O O . LYS C 1 29 ? -8.725 23.190 19.396 1.00 14.20 28 LYS C O 1
ATOM 741 N N . LEU C 1 30 ? -8.926 24.870 20.900 1.00 14.32 29 LEU C N 1
ATOM 742 C CA . LEU C 1 30 ? -8.544 25.864 19.937 1.00 14.62 29 LEU C CA 1
ATOM 743 C C . LEU C 1 30 ? -7.168 25.612 19.341 1.00 13.63 29 LEU C C 1
ATOM 744 O O . LEU C 1 30 ? -6.966 25.737 18.138 1.00 13.65 29 LEU C O 1
ATOM 749 N N . LEU C 1 31 ? -6.231 25.167 20.203 1.00 14.05 30 LEU C N 1
ATOM 750 C CA . LEU C 1 31 ? -4.872 24.976 19.740 1.00 14.28 30 LEU C CA 1
ATOM 751 C C . LEU C 1 31 ? -4.745 23.807 18.779 1.00 12.88 30 LEU C C 1
ATOM 752 O O . LEU C 1 31 ? -3.755 23.759 17.993 1.00 15.08 30 LEU C O 1
ATOM 757 N N . GLY C 1 32 ? -5.734 22.869 18.853 1.00 12.42 31 GLY C N 1
ATOM 758 C CA . GLY C 1 32 ? -5.705 21.732 17.904 1.00 12.82 31 GLY C CA 1
ATOM 759 C C . GLY C 1 32 ? -6.317 22.001 16.544 1.00 13.09 31 GLY C C 1
ATOM 760 O O . GLY C 1 32 ? -6.147 21.153 15.650 1.00 16.49 31 GLY C O 1
ATOM 761 N N . GLU C 1 33 ? -7.056 23.098 16.409 1.00 13.93 32 GLU C N 1
ATOM 762 C CA . GLU C 1 33 ? -7.773 23.419 15.155 1.00 14.99 32 GLU C CA 1
ATOM 763 C C . GLU C 1 33 ? -6.886 24.131 14.149 1.00 15.70 32 GLU C C 1
ATOM 764 O O . GLU C 1 33 ? -6.897 23.800 12.943 1.00 14.11 32 GLU C O 1
ATOM 770 N N . ARG C 1 34 ? -6.135 25.137 14.561 1.00 15.41 33 ARG C N 1
ATOM 771 C CA . ARG C 1 34 ? -5.288 25.883 13.652 1.00 17.87 33 ARG C CA 1
ATOM 772 C C . ARG C 1 34 ? -4.317 26.730 14.463 1.00 18.64 33 ARG C C 1
ATOM 773 O O . ARG C 1 34 ? -4.467 26.811 15.701 1.00 18.23 33 ARG C O 1
ATOM 782 C C . ARG D 1 2 ? -7.315 14.515 59.951 1.00 25.17 1 ARG D C 1
ATOM 783 O O . ARG D 1 2 ? -7.186 14.758 58.740 1.00 26.66 1 ARG D O 1
ATOM 784 N N . MET D 1 3 ? -6.733 15.244 60.908 1.00 25.16 2 MET D N 1
ATOM 785 C CA . MET D 1 3 ? -6.239 16.601 60.672 1.00 23.09 2 MET D CA 1
ATOM 786 C C . MET D 1 3 ? -4.867 16.608 59.955 1.00 20.87 2 MET D C 1
ATOM 787 O O . MET D 1 3 ? -4.692 17.325 58.957 1.00 19.01 2 MET D O 1
ATOM 792 N N . LYS D 1 4 ? -3.886 15.854 60.474 1.00 20.29 3 LYS D N 1
ATOM 793 C CA . LYS D 1 4 ? -2.589 15.716 59.789 1.00 18.61 3 LYS D CA 1
ATOM 794 C C . LYS D 1 4 ? -2.745 15.213 58.319 1.00 18.58 3 LYS D C 1
ATOM 795 O O . LYS D 1 4 ? -2.041 15.693 57.410 1.00 18.53 3 LYS D O 1
ATOM 797 N N . GLN D 1 5 ? -3.708 14.319 58.087 1.00 17.14 4 GLN D N 1
ATOM 798 C CA . GLN D 1 5 ? -4.062 13.774 56.728 1.00 17.46 4 GLN D CA 1
ATOM 799 C C . GLN D 1 5 ? -4.561 14.904 55.806 1.00 17.11 4 GLN D C 1
ATOM 800 O O . GLN D 1 5 ? -4.127 15.037 54.607 1.00 17.59 4 GLN D O 1
ATOM 802 N N . ILE D 1 6 ? -5.485 15.714 56.334 1.00 15.76 5 ILE D N 1
ATOM 803 C CA . ILE D 1 6 ? -5.935 16.865 55.610 1.00 15.53 5 ILE D CA 1
ATOM 804 C C . ILE D 1 6 ? -4.832 17.826 55.266 1.00 14.22 5 ILE D C 1
ATOM 805 O O . ILE D 1 6 ? -4.768 18.297 54.138 1.00 12.65 5 ILE D O 1
ATOM 810 N N A GLU D 1 7 ? -3.981 18.099 56.252 0.50 15.30 6 GLU D N 1
ATOM 811 N N B GLU D 1 7 ? -3.985 18.139 56.221 0.50 15.30 6 GLU D N 1
ATOM 812 C CA A GLU D 1 7 ? -2.902 19.088 56.126 0.50 14.35 6 GLU D CA 1
ATOM 813 C CA B GLU D 1 7 ? -2.935 19.110 55.962 0.50 14.32 6 GLU D CA 1
ATOM 814 C C A GLU D 1 7 ? -1.845 18.610 55.126 0.50 15.39 6 GLU D C 1
ATOM 815 C C B GLU D 1 7 ? -1.998 18.535 54.902 0.50 15.04 6 GLU D C 1
ATOM 816 O O A GLU D 1 7 ? -1.305 19.432 54.387 0.50 14.77 6 GLU D O 1
ATOM 817 O O B GLU D 1 7 ? -1.702 19.176 53.897 0.50 13.80 6 GLU D O 1
ATOM 826 N N . ASP D 1 8 ? -1.592 17.293 55.108 1.00 16.30 7 ASP D N 1
ATOM 827 C CA . ASP D 1 8 ? -0.633 16.693 54.186 1.00 16.37 7 ASP D CA 1
ATOM 828 C C . ASP D 1 8 ? -1.245 16.651 52.789 1.00 15.95 7 ASP D C 1
ATOM 829 O O . ASP D 1 8 ? -0.524 16.875 51.804 1.00 18.12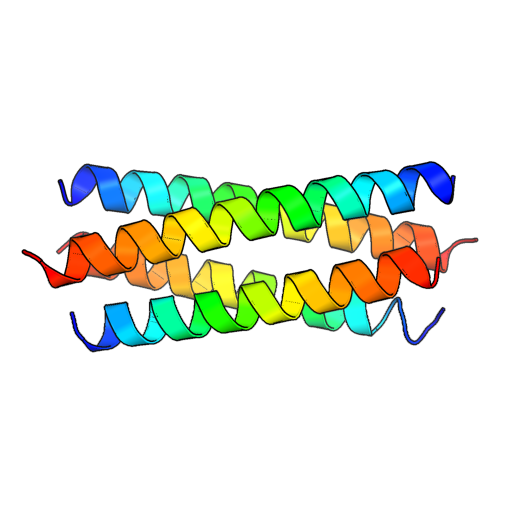 7 ASP D O 1
ATOM 834 N N . LYS D 1 9 ? -2.565 16.423 52.651 1.00 14.36 8 LYS D N 1
ATOM 835 C CA . LYS D 1 9 ? -3.180 16.428 51.305 1.00 14.07 8 LYS D CA 1
ATOM 836 C C . LYS D 1 9 ? -3.171 17.839 50.719 1.00 11.21 8 LYS D C 1
ATOM 837 O O . LYS D 1 9 ? -2.948 18.040 49.518 1.00 12.48 8 LYS D O 1
ATOM 843 N N . LEU D 1 10 ? -3.433 18.838 51.577 1.00 11.17 9 LEU D N 1
ATOM 844 C CA . LEU D 1 10 ? -3.416 20.274 51.084 1.00 11.24 9 LEU D CA 1
ATOM 845 C C . LEU D 1 10 ? -1.966 20.585 50.633 1.00 10.70 9 LEU D C 1
ATOM 846 O O . LEU D 1 10 ? -1.829 21.219 49.580 1.00 13.99 9 LEU D O 1
ATOM 851 N N . GLU D 1 11 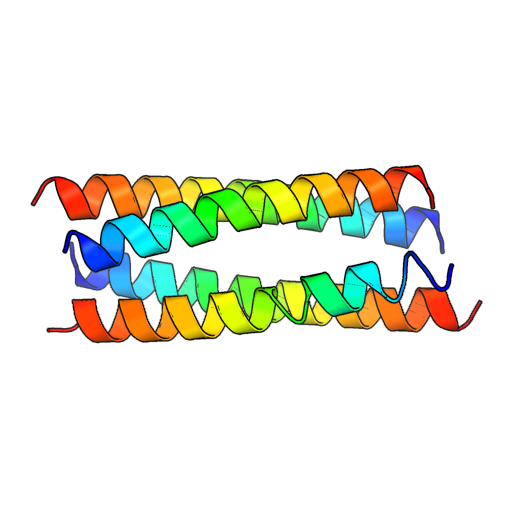? -0.967 20.100 51.362 1.00 14.42 10 GLU D N 1
ATOM 852 C CA . GLU D 1 11 ? 0.410 20.436 50.939 1.00 15.69 10 GLU D CA 1
ATOM 853 C C . GLU D 1 11 ? 0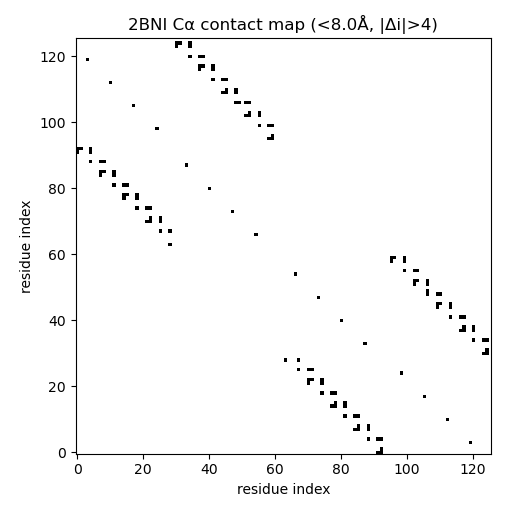.749 19.705 49.625 1.00 16.68 10 GLU D C 1
ATOM 854 O O . GLU D 1 11 ? 1.347 20.340 48.740 1.00 16.17 10 GLU D O 1
ATOM 860 N N . GLU D 1 12 ? 0.295 18.455 49.473 1.00 15.92 11 GLU D N 1
ATOM 861 C CA . GLU D 1 12 ? 0.443 17.764 48.169 1.00 15.52 11 GLU D CA 1
ATOM 862 C C . GLU D 1 12 ? -0.248 18.573 47.015 1.00 15.38 11 GLU D C 1
ATOM 863 O O . GLU D 1 12 ? 0.299 18.749 45.902 1.00 16.21 11 GLU D O 1
ATOM 869 N N . ILE D 1 13 ? -1.477 19.038 47.274 1.00 12.57 12 ILE D N 1
ATOM 870 C CA . ILE D 1 13 ? -2.208 19.734 46.258 1.00 14.97 12 ILE D CA 1
ATOM 871 C C . ILE D 1 13 ? -1.512 21.074 45.890 1.00 14.58 12 ILE D C 1
ATOM 872 O O . ILE D 1 13 ? -1.407 21.377 44.718 1.00 14.99 12 ILE D O 1
ATOM 877 N N . LEU D 1 14 ? -1.050 21.853 46.861 1.00 16.87 13 LEU D N 1
ATOM 878 C CA . LEU D 1 14 ? -0.566 23.181 46.472 1.00 19.05 13 LEU D CA 1
ATOM 879 C C . LEU D 1 14 ? 0.863 23.024 45.842 1.00 19.66 13 LEU D C 1
ATOM 880 O O . LEU D 1 14 ? 1.288 23.871 45.036 1.00 20.02 13 LEU D O 1
ATOM 885 N N A SER D 1 15 ? 1.551 21.963 46.251 0.50 19.01 14 SER D N 1
ATOM 886 N N B SER D 1 15 ? 1.551 21.936 46.131 0.50 19.11 14 SER D N 1
ATOM 887 C CA A SER D 1 15 ? 2.771 21.472 45.635 0.50 18.98 14 SER D CA 1
ATOM 888 C CA B SER D 1 15 ? 2.832 21.677 45.495 0.50 19.42 14 SER D CA 1
ATOM 889 C C A SER D 1 15 ? 2.510 21.294 44.129 0.50 18.24 14 SER D C 1
ATOM 890 C C B SER D 1 15 ? 2.672 21.071 44.071 0.50 19.06 14 SER D C 1
ATOM 891 O O A SER D 1 15 ? 3.138 21.972 43.273 0.50 15.91 14 SER D O 1
ATOM 892 O O B SER D 1 15 ? 3.505 21.259 43.174 0.50 19.10 14 SER D O 1
ATOM 897 N N . LYS D 1 16 ? 1.547 20.433 43.822 1.00 16.68 15 LYS D N 1
ATOM 898 C CA . LYS D 1 16 ? 1.196 20.106 42.451 1.00 14.52 15 LYS D CA 1
ATOM 899 C C . LYS D 1 16 ? 0.648 21.338 41.703 1.00 13.21 15 LYS D C 1
ATOM 900 O O . LYS D 1 16 ? 0.932 21.528 40.491 1.00 13.90 15 LYS D O 1
ATOM 906 N N . GLY D 1 17 ? -0.074 22.188 42.420 1.00 13.21 16 GLY D N 1
ATOM 907 C CA . GLY D 1 17 ? -0.452 23.464 41.818 1.00 14.98 16 GLY D CA 1
ATOM 908 C C . GLY D 1 17 ? 0.752 24.269 41.391 1.00 14.93 16 GLY D C 1
ATOM 909 O O . GLY D 1 17 ? 0.742 24.927 40.328 1.00 16.51 16 GLY D O 1
ATOM 910 N N . HIS D 1 18 ? 1.839 24.274 42.157 1.00 16.77 17 HIS D N 1
ATOM 911 C CA . HIS D 1 18 ? 3.004 25.035 41.703 1.00 16.54 17 HIS D CA 1
ATOM 912 C C . HIS D 1 18 ? 3.629 24.413 40.459 1.00 14.88 17 HIS D C 1
ATOM 913 O O . HIS D 1 18 ? 4.080 25.097 39.557 1.00 15.43 17 HIS D O 1
ATOM 920 N N . HIS D 1 19 ? 3.561 23.080 40.404 1.00 13.51 18 HIS D N 1
ATOM 921 C CA . HIS D 1 19 ? 4.017 22.387 39.243 1.00 13.96 18 HIS D CA 1
ATOM 922 C C . HIS D 1 19 ? 3.197 22.769 38.023 1.00 13.15 18 HIS D C 1
ATOM 923 O O . HIS D 1 19 ? 3.749 23.073 36.952 1.00 13.46 18 HIS D O 1
ATOM 930 N N . ILE D 1 20 ? 1.862 22.742 38.167 1.00 12.67 19 ILE D N 1
ATOM 931 C CA . ILE D 1 20 ? 0.966 23.167 37.108 1.00 13.36 19 ILE D CA 1
ATOM 932 C C . ILE D 1 20 ? 1.235 24.599 36.600 1.00 12.20 19 ILE D C 1
ATOM 933 O O . ILE D 1 20 ? 1.217 24.835 35.397 1.00 13.49 19 ILE D O 1
ATOM 938 N N . CYS D 1 21 ? 1.521 25.490 37.537 1.00 13.78 20 CYS D N 1
ATOM 939 C CA . CYS D 1 21 ? 1.800 26.885 37.153 1.00 15.18 20 CYS D CA 1
ATOM 940 C C . CYS D 1 21 ? 3.091 26.948 36.316 1.00 14.22 20 CYS D C 1
ATOM 941 O O . CYS D 1 21 ? 3.072 27.587 35.241 1.00 17.14 20 CYS D O 1
ATOM 944 N N . ASN D 1 22 ? 4.138 26.187 36.692 1.00 15.75 21 ASN D N 1
ATOM 945 C CA . ASN D 1 22 ? 5.383 26.159 35.920 1.00 16.29 21 ASN D CA 1
ATOM 946 C C . ASN D 1 22 ? 5.150 25.565 34.526 1.00 15.49 21 ASN D C 1
ATOM 947 O O . ASN D 1 22 ? 5.651 26.048 33.528 1.00 16.36 21 ASN D O 1
ATOM 952 N N . GLU D 1 23 ? 4.314 24.521 34.472 1.00 12.53 22 GLU D N 1
ATOM 953 C CA . GLU D 1 23 ? 3.997 23.965 33.158 1.00 12.75 22 GLU D CA 1
ATOM 954 C C . GLU D 1 23 ? 3.227 24.959 32.256 1.00 12.82 22 GLU D C 1
ATOM 955 O O . GLU D 1 23 ? 3.481 25.038 31.061 1.00 13.19 22 GLU D O 1
ATOM 961 N N . LEU D 1 24 ? 2.274 25.683 32.836 1.00 12.78 23 LEU D N 1
ATOM 962 C CA . LEU D 1 24 ? 1.529 26.636 32.024 1.00 13.32 23 LEU D CA 1
ATOM 963 C C . LEU D 1 24 ? 2.457 27.803 31.611 1.00 13.86 23 LEU D C 1
ATOM 964 O O . LEU D 1 24 ? 2.268 28.356 30.521 1.00 14.98 23 LEU D O 1
ATOM 969 N N . ALA D 1 25 ? 3.430 28.116 32.462 1.00 13.80 24 ALA D N 1
ATOM 970 C CA . ALA D 1 25 ? 4.334 29.204 32.099 1.00 15.19 24 ALA D CA 1
ATOM 971 C C . ALA D 1 25 ? 5.197 28.743 30.900 1.00 15.60 24 ALA D C 1
ATOM 972 O O . ALA D 1 25 ? 5.453 29.548 29.954 1.00 16.54 24 ALA D O 1
ATOM 974 N N . ARG D 1 26 ? 5.657 27.487 30.921 1.00 15.41 25 ARG D N 1
ATOM 975 C CA . ARG D 1 26 ? 6.413 26.891 29.826 1.00 16.01 25 ARG D CA 1
ATOM 976 C C . ARG D 1 26 ? 5.588 26.910 28.534 1.00 15.38 25 ARG D C 1
ATOM 977 O O . ARG D 1 26 ? 6.051 27.241 27.450 1.00 16.62 25 ARG D O 1
ATOM 981 N N . ILE D 1 27 ? 4.319 26.487 28.622 1.00 15.25 26 ILE D N 1
ATOM 982 C CA . ILE D 1 27 ? 3.488 26.438 27.443 1.00 15.19 26 ILE D CA 1
ATOM 983 C C . ILE D 1 27 ? 3.272 27.835 26.801 1.00 15.26 26 ILE D C 1
ATOM 984 O O . ILE D 1 27 ? 3.312 27.994 25.606 1.00 15.93 26 ILE D O 1
ATOM 989 N N . LYS D 1 28 ? 3.058 28.792 27.659 1.00 14.01 27 LYS D N 1
ATOM 990 C CA . LYS D 1 28 ? 2.848 30.191 27.202 1.00 16.26 27 LYS D CA 1
ATOM 991 C C . LYS D 1 28 ? 4.097 30.579 26.397 1.00 16.61 27 LYS D C 1
ATOM 992 O O . LYS D 1 28 ? 3.974 31.153 25.314 1.00 16.13 27 LYS D O 1
ATOM 998 N N . LYS D 1 29 ? 5.261 30.286 26.945 1.00 17.89 28 LYS D N 1
ATOM 999 C CA . LYS D 1 29 ? 6.466 30.645 26.207 1.00 21.48 28 LYS D CA 1
ATOM 1000 C C . LYS D 1 29 ? 6.563 29.930 24.856 1.00 22.46 28 LYS D C 1
ATOM 1001 O O . LYS D 1 29 ? 6.885 30.548 23.845 1.00 21.84 28 LYS D O 1
ATOM 1007 N N . LEU D 1 30 ? 6.302 28.630 24.807 1.00 22.97 29 LEU D N 1
ATOM 1008 C CA . LEU D 1 30 ? 6.340 27.924 23.532 1.00 24.87 29 LEU D CA 1
ATOM 1009 C C . LEU D 1 30 ? 5.416 28.562 22.511 1.00 24.95 29 LEU D C 1
ATOM 1010 O O . LEU D 1 30 ? 5.779 28.685 21.318 1.00 25.61 29 LEU D O 1
ATOM 1015 N N . LEU D 1 31 ? 4.212 28.962 22.921 1.00 23.36 30 LEU D N 1
ATOM 1016 C CA . LEU D 1 31 ? 3.241 29.477 21.947 1.00 22.53 30 LEU D CA 1
ATOM 1017 C C . LEU D 1 31 ? 3.617 30.871 21.438 1.00 24.67 30 LEU D C 1
ATOM 1018 O O . LEU D 1 31 ? 3.139 31.286 20.390 1.00 24.33 30 LEU D O 1
ATOM 1023 N N . GLY D 1 32 ? 4.404 31.581 22.230 1.00 24.83 31 GLY D N 1
ATOM 1024 C CA . GLY D 1 32 ? 4.944 32.893 21.844 1.00 29.66 31 GLY D CA 1
ATOM 1025 C C . GLY D 1 32 ? 5.764 32.924 20.558 1.00 31.79 31 GLY D C 1
ATOM 1026 O O . GLY D 1 32 ? 5.962 34.015 19.987 1.00 31.14 31 GLY D O 1
ATOM 1027 N N . GLU D 1 33 ? 6.255 31.747 20.144 1.00 33.44 32 GLU D N 1
ATOM 1028 C CA . GLU D 1 33 ? 6.984 31.449 18.867 1.00 36.64 32 GLU D CA 1
ATOM 1029 C C . GLU D 1 33 ? 7.283 32.558 17.828 1.00 38.70 32 GLU D C 1
ATOM 1030 O O . GLU D 1 33 ? 7.243 33.770 18.088 1.00 41.30 32 GLU D O 1
#

Secondary structure (P-SEA, 3-state):
caaaaaaaaaaaaaaaaaaaaaaaaaaac/caaaaaaaaaaaaaaaaaaaaaaaaaaaaaacc/caaaaaaaaaaaaaaaaaaaaaaaaaaaaaacc/caaaaaaaaaaaaaaaaaaaaaaaaaaaacc

InterPro domains:
  IPR004827 Basic-leucine zipper domain [PF07716] (225-276)
  IPR004827 Basic-leucine zipper domain [PS00036] (231-245)
  IPR004827 Basic-leucine zipper domain [PS50217] (231-276)
  IPR004827 Basic-leucine zipper domain [SM00338] (223-280)
  IPR046347 Basic-leucine zipper domain superfamily [SSF57959] (225-279)
  IPR050946 AP-1 Transcription Factor bZIP [PTHR11462] (76-279)